Protein AF-A0A5K1BPR5-F1 (afdb_monomer_lite)

Structure (mmCIF, N/CA/C/O backbone):
data_AF-A0A5K1BPR5-F1
#
_entry.id   AF-A0A5K1BPR5-F1
#
loop_
_atom_site.group_PDB
_atom_site.id
_atom_site.type_symbol
_atom_site.label_atom_id
_atom_site.label_alt_id
_atom_site.label_comp_id
_atom_site.label_asym_id
_atom_site.label_entity_id
_atom_site.label_seq_id
_atom_site.pdbx_PDB_ins_code
_atom_site.Cartn_x
_atom_site.Cartn_y
_atom_site.Cartn_z
_atom_site.occupancy
_atom_site.B_iso_or_equiv
_atom_site.auth_seq_id
_atom_site.auth_comp_id
_atom_site.auth_asym_id
_atom_site.auth_atom_id
_atom_site.pdbx_PDB_model_num
ATOM 1 N N . ARG A 1 1 ? 19.339 -0.378 -11.430 1.00 56.94 1 ARG A N 1
ATOM 2 C CA . ARG A 1 1 ? 19.613 -1.750 -10.911 1.00 56.94 1 ARG A CA 1
ATOM 3 C C . ARG A 1 1 ? 19.494 -1.825 -9.390 1.00 56.94 1 ARG A C 1
ATOM 5 O O . ARG A 1 1 ? 18.795 -2.711 -8.929 1.00 56.94 1 ARG A O 1
ATOM 12 N N . MET A 1 2 ? 20.103 -0.904 -8.632 1.00 74.44 2 MET A N 1
ATOM 13 C CA . MET A 1 2 ? 19.994 -0.883 -7.163 1.00 74.44 2 MET A CA 1
ATOM 14 C C . MET A 1 2 ? 18.546 -0.706 -6.666 1.00 74.44 2 MET A C 1
ATOM 16 O O . MET A 1 2 ? 18.112 -1.452 -5.797 1.00 74.44 2 MET A O 1
ATOM 20 N N . GLU A 1 3 ? 17.778 0.206 -7.273 1.00 81.31 3 GLU A N 1
ATOM 21 C CA . GLU A 1 3 ? 16.365 0.444 -6.925 1.00 81.31 3 GLU A CA 1
ATOM 22 C C . GLU A 1 3 ? 15.496 -0.806 -7.126 1.00 81.31 3 GLU A C 1
ATOM 24 O O . GLU A 1 3 ? 14.784 -1.215 -6.221 1.00 81.31 3 GLU A O 1
ATOM 29 N N . GLY A 1 4 ? 15.616 -1.478 -8.275 1.00 83.81 4 GLY A N 1
ATOM 30 C CA . GLY A 1 4 ? 14.838 -2.689 -8.556 1.00 83.81 4 GLY A CA 1
ATOM 31 C C . GLY A 1 4 ? 15.106 -3.837 -7.575 1.00 83.81 4 GLY A C 1
ATOM 32 O O . GLY A 1 4 ? 14.176 -4.533 -7.186 1.00 83.81 4 GLY A O 1
ATOM 33 N N . GLY A 1 5 ? 16.358 -4.007 -7.132 1.00 86.44 5 GLY A N 1
ATOM 34 C CA . GLY A 1 5 ? 16.700 -4.995 -6.103 1.00 86.44 5 GLY A CA 1
ATOM 35 C C . GLY A 1 5 ? 16.053 -4.683 -4.753 1.00 86.44 5 GLY A C 1
ATOM 36 O O . GLY A 1 5 ? 15.445 -5.566 -4.155 1.00 86.44 5 GLY A O 1
ATOM 37 N N . ARG A 1 6 ? 16.113 -3.418 -4.317 1.00 84.69 6 ARG A N 1
ATOM 38 C CA . ARG A 1 6 ? 15.463 -2.961 -3.075 1.00 84.69 6 ARG A CA 1
ATOM 39 C C . ARG A 1 6 ? 13.945 -3.105 -3.135 1.00 84.69 6 ARG A C 1
ATOM 41 O O . ARG A 1 6 ? 13.340 -3.549 -2.168 1.00 84.69 6 ARG A O 1
ATOM 48 N N . PHE A 1 7 ? 13.340 -2.771 -4.274 1.00 87.56 7 PHE A N 1
ATOM 49 C CA . PHE A 1 7 ? 11.901 -2.916 -4.481 1.00 87.56 7 PHE A CA 1
ATOM 50 C C . PHE A 1 7 ? 11.471 -4.381 -4.393 1.00 87.56 7 PHE A C 1
ATOM 52 O O . PHE A 1 7 ? 10.529 -4.706 -3.678 1.00 87.56 7 PHE A O 1
ATOM 59 N N . GLN A 1 8 ? 12.196 -5.282 -5.062 1.00 88.25 8 GLN A N 1
ATOM 60 C CA . GLN A 1 8 ? 11.910 -6.711 -4.976 1.00 88.25 8 GLN A CA 1
ATOM 61 C C . GLN A 1 8 ? 12.064 -7.232 -3.544 1.00 88.25 8 GLN A C 1
ATOM 63 O O . GLN A 1 8 ? 11.205 -7.976 -3.081 1.00 88.25 8 GLN A O 1
ATOM 68 N N . GLU A 1 9 ? 13.131 -6.851 -2.839 1.00 84.88 9 GLU A N 1
ATOM 69 C CA . GLU A 1 9 ? 13.334 -7.244 -1.441 1.00 84.88 9 GLU A CA 1
ATOM 70 C C . GLU A 1 9 ? 12.164 -6.789 -0.559 1.00 84.88 9 GLU A C 1
ATOM 72 O O . GLU A 1 9 ? 11.618 -7.593 0.191 1.00 84.88 9 GLU A O 1
ATOM 77 N N . MET A 1 10 ? 11.733 -5.535 -0.706 1.00 84.56 10 MET A N 1
ATOM 78 C CA . MET A 1 10 ? 10.582 -4.965 -0.005 1.00 84.56 10 MET A CA 1
ATOM 79 C C . MET A 1 10 ? 9.293 -5.748 -0.275 1.00 84.56 10 MET A C 1
ATOM 81 O O . MET A 1 10 ? 8.611 -6.150 0.666 1.00 84.56 10 MET A O 1
ATOM 85 N N . CYS A 1 11 ? 8.966 -6.012 -1.544 1.00 83.50 11 CYS A N 1
ATOM 86 C CA . CYS A 1 11 ? 7.779 -6.788 -1.907 1.00 83.50 11 CYS A CA 1
ATOM 87 C C . CYS A 1 11 ? 7.838 -8.216 -1.356 1.00 83.50 11 CYS A C 1
ATOM 89 O O . CYS A 1 11 ? 6.857 -8.706 -0.801 1.00 83.50 11 CYS A O 1
ATOM 91 N N . LEU A 1 12 ? 8.986 -8.886 -1.476 1.00 84.44 12 LEU A N 1
ATOM 92 C CA . LEU A 1 12 ? 9.148 -10.246 -0.971 1.00 84.44 12 LEU A CA 1
ATOM 93 C C . LEU A 1 12 ? 9.055 -10.295 0.554 1.00 84.44 12 LEU A C 1
ATOM 95 O O . LEU A 1 12 ? 8.401 -11.194 1.069 1.00 84.44 12 LEU A O 1
ATOM 99 N N . LYS A 1 13 ? 9.620 -9.320 1.272 1.00 78.94 13 LYS A N 1
ATOM 100 C CA . LYS A 1 13 ? 9.447 -9.186 2.725 1.00 78.94 13 LYS A CA 1
ATOM 101 C C . LYS A 1 13 ? 7.980 -9.018 3.100 1.00 78.94 13 LYS A C 1
ATOM 103 O O . LYS A 1 13 ? 7.471 -9.805 3.888 1.00 78.94 13 LYS A O 1
ATOM 108 N N . LEU A 1 14 ? 7.270 -8.090 2.451 1.00 76.75 14 LEU A N 1
ATOM 109 C CA . LEU A 1 14 ? 5.831 -7.889 2.657 1.00 76.75 14 LEU A CA 1
ATOM 110 C C . LEU A 1 14 ? 5.016 -9.179 2.464 1.00 76.75 14 LEU A C 1
ATOM 112 O O . LEU A 1 14 ? 4.080 -9.454 3.216 1.00 76.75 14 LEU A O 1
ATOM 116 N N . MET A 1 15 ? 5.355 -9.970 1.443 1.00 76.94 15 MET A N 1
ATOM 117 C CA . MET A 1 15 ? 4.621 -11.190 1.106 1.00 76.94 15 MET A CA 1
ATOM 118 C C . MET A 1 15 ? 4.987 -12.383 2.001 1.00 76.94 15 MET A C 1
ATOM 120 O O . MET A 1 15 ? 4.087 -13.138 2.388 1.00 76.94 15 MET A O 1
ATOM 124 N N . LEU A 1 16 ? 6.279 -12.561 2.304 1.00 77.25 16 LEU A N 1
ATOM 125 C CA . LEU A 1 16 ? 6.850 -13.768 2.913 1.00 77.25 16 LEU A CA 1
ATOM 126 C C . LEU A 1 16 ? 7.122 -13.633 4.415 1.00 77.25 16 LEU A C 1
ATOM 128 O O . LEU A 1 16 ? 6.862 -14.586 5.145 1.00 77.25 16 LEU A O 1
ATOM 132 N N . ASP A 1 17 ? 7.611 -12.482 4.883 1.00 68.75 17 ASP A N 1
ATOM 133 C CA . ASP A 1 17 ? 7.966 -12.254 6.288 1.00 68.75 17 ASP A CA 1
ATOM 134 C C . ASP A 1 17 ? 7.171 -11.088 6.884 1.00 68.75 17 ASP A C 1
ATOM 136 O O . ASP A 1 17 ? 7.618 -9.951 7.029 1.00 68.75 17 ASP A O 1
ATOM 140 N N . ARG A 1 18 ? 5.931 -11.408 7.251 1.00 66.88 18 ARG A N 1
ATOM 141 C CA . ARG A 1 18 ? 4.969 -10.451 7.813 1.00 66.88 18 ARG A CA 1
ATOM 142 C C . ARG A 1 18 ? 5.271 -10.080 9.264 1.00 66.88 18 ARG A C 1
ATOM 144 O O . ARG A 1 18 ? 4.548 -9.265 9.835 1.00 66.88 18 ARG A O 1
ATOM 151 N N . SER A 1 19 ? 6.273 -10.711 9.881 1.00 65.31 19 SER A N 1
ATOM 152 C CA . SER A 1 19 ? 6.626 -10.455 11.275 1.00 65.31 19 SER A CA 1
ATOM 153 C C . SER A 1 19 ? 7.297 -9.090 11.447 1.00 65.31 19 SER A C 1
ATOM 155 O O . SER A 1 19 ? 6.967 -8.386 12.399 1.00 65.31 19 SER A O 1
ATOM 157 N N . GLU A 1 20 ? 8.112 -8.663 10.474 1.00 60.88 20 GLU A N 1
ATOM 158 C CA . GLU A 1 20 ? 8.786 -7.353 10.465 1.00 60.88 20 GLU A CA 1
ATOM 159 C C . GLU A 1 20 ? 7.808 -6.176 10.272 1.00 60.88 20 GLU A C 1
ATOM 161 O O . GLU A 1 20 ? 8.076 -5.071 10.725 1.00 60.88 20 GLU A O 1
ATOM 166 N N . LEU A 1 21 ? 6.629 -6.402 9.676 1.00 60.25 21 LEU A N 1
ATOM 167 C CA . LEU A 1 21 ? 5.595 -5.364 9.492 1.00 60.25 21 LEU A CA 1
ATOM 168 C C . LEU A 1 21 ? 4.858 -4.982 10.780 1.00 60.25 21 LEU A C 1
ATOM 170 O O . LEU A 1 21 ? 4.017 -4.082 10.769 1.00 60.25 21 LEU A O 1
ATOM 174 N N . ARG A 1 22 ? 5.103 -5.703 11.880 1.00 58.06 22 ARG A N 1
ATOM 175 C CA . ARG A 1 22 ? 4.605 -5.299 13.200 1.00 58.06 22 ARG A CA 1
ATOM 176 C C . ARG A 1 22 ? 5.316 -4.052 13.709 1.00 58.06 22 ARG A C 1
ATOM 178 O O . ARG A 1 22 ? 4.711 -3.297 14.466 1.00 58.06 22 ARG A O 1
ATOM 185 N N . ASP A 1 23 ? 6.548 -3.831 13.267 1.00 58.44 23 ASP A N 1
ATOM 186 C CA . ASP A 1 23 ? 7.274 -2.606 13.542 1.00 58.44 23 ASP A CA 1
ATOM 187 C C . ASP A 1 23 ? 6.899 -1.540 12.504 1.00 58.44 23 ASP A C 1
ATOM 189 O O . ASP A 1 23 ? 6.719 -1.817 11.320 1.00 58.44 23 ASP A O 1
ATOM 193 N N . ASN A 1 24 ? 6.796 -0.279 12.937 1.00 57.84 24 ASN A N 1
ATOM 194 C CA . ASN A 1 24 ? 6.464 0.867 12.069 1.00 57.84 24 ASN A CA 1
ATOM 195 C C . ASN A 1 24 ? 7.529 1.163 10.987 1.00 57.84 24 ASN A C 1
ATOM 197 O O . ASN A 1 24 ? 7.440 2.181 10.296 1.00 57.84 24 ASN A O 1
ATOM 201 N N . TYR A 1 25 ? 8.565 0.330 10.898 1.00 56.22 25 TYR A N 1
ATOM 202 C CA . TYR A 1 25 ? 9.725 0.483 10.040 1.00 56.22 25 TYR A CA 1
ATOM 203 C C . TYR A 1 25 ? 10.276 -0.896 9.665 1.00 56.22 25 TYR A C 1
ATOM 205 O O . TYR A 1 25 ? 10.569 -1.701 10.546 1.00 56.22 25 TYR A O 1
ATOM 213 N N . VAL A 1 26 ? 10.476 -1.134 8.367 1.00 59.00 26 VAL A N 1
ATOM 214 C CA . VAL A 1 26 ? 11.093 -2.364 7.847 1.00 59.00 26 VAL A CA 1
ATOM 215 C C . VAL A 1 26 ? 12.421 -2.017 7.188 1.00 59.00 26 VAL A C 1
ATOM 217 O O . VAL A 1 26 ? 12.465 -1.304 6.185 1.00 59.00 26 VAL A O 1
ATOM 220 N N . GLN A 1 27 ? 13.521 -2.537 7.731 1.00 61.69 27 GLN A N 1
ATOM 221 C CA . GLN A 1 27 ? 14.848 -2.280 7.180 1.00 61.69 27 GLN A 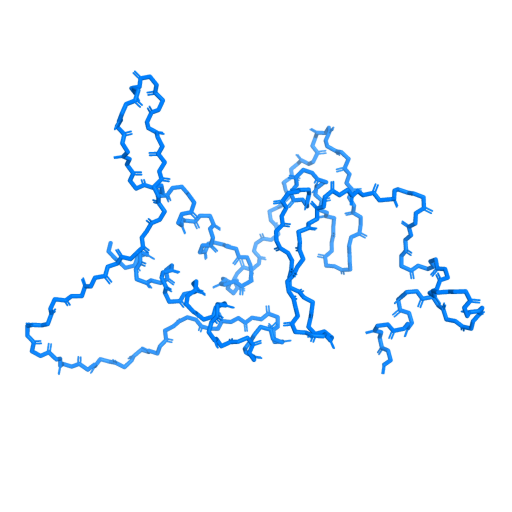CA 1
ATOM 222 C C . GLN A 1 27 ? 15.079 -3.108 5.907 1.00 61.69 27 GLN A C 1
ATOM 224 O O . GLN A 1 27 ? 14.936 -4.331 5.912 1.00 61.69 27 GLN A O 1
ATOM 229 N N . LEU A 1 28 ? 15.485 -2.460 4.813 1.00 61.97 28 LEU A N 1
ATOM 230 C CA . LEU A 1 28 ? 15.870 -3.126 3.563 1.00 61.97 28 LEU A CA 1
ATOM 231 C C . LEU A 1 28 ? 17.402 -3.230 3.462 1.00 61.97 28 LEU A C 1
ATOM 233 O O . LEU A 1 28 ? 18.103 -2.223 3.568 1.00 61.97 28 LEU A O 1
ATOM 237 N N . GLY A 1 29 ? 17.907 -4.444 3.225 1.00 58.91 29 GLY A N 1
ATOM 238 C CA . GLY A 1 29 ? 19.321 -4.771 3.037 1.00 58.91 29 GLY A CA 1
ATOM 239 C C . GLY A 1 29 ? 20.137 -4.991 4.320 1.00 58.91 29 GLY A C 1
ATOM 240 O O . GLY A 1 29 ? 20.086 -4.205 5.263 1.00 58.91 29 GLY A O 1
ATOM 241 N N . LYS A 1 30 ? 20.987 -6.031 4.318 1.00 54.84 30 LYS A N 1
ATOM 242 C CA . LYS A 1 30 ? 22.226 -6.057 5.115 1.00 54.84 30 LYS A CA 1
ATOM 243 C C . LYS A 1 30 ? 23.391 -5.656 4.221 1.00 54.84 30 LYS A C 1
ATOM 245 O O . LYS A 1 30 ? 23.505 -6.127 3.092 1.00 54.84 30 LYS A O 1
ATOM 250 N N . HIS A 1 31 ? 24.261 -4.800 4.744 1.00 48.28 31 HIS A N 1
ATOM 251 C CA . HIS A 1 31 ? 25.429 -4.258 4.052 1.00 48.28 31 HIS A CA 1
ATOM 252 C C . HIS A 1 31 ? 26.596 -5.262 3.973 1.00 48.28 31 HIS A C 1
ATOM 254 O O . HIS A 1 31 ? 27.751 -4.854 3.983 1.00 48.28 31 HIS A O 1
ATOM 260 N N . ASP A 1 32 ? 26.324 -6.565 3.892 1.00 47.84 32 ASP A N 1
ATOM 261 C CA . ASP A 1 32 ? 27.384 -7.569 3.874 1.00 47.84 32 ASP A CA 1
ATOM 262 C C . ASP A 1 32 ? 27.755 -7.917 2.434 1.00 47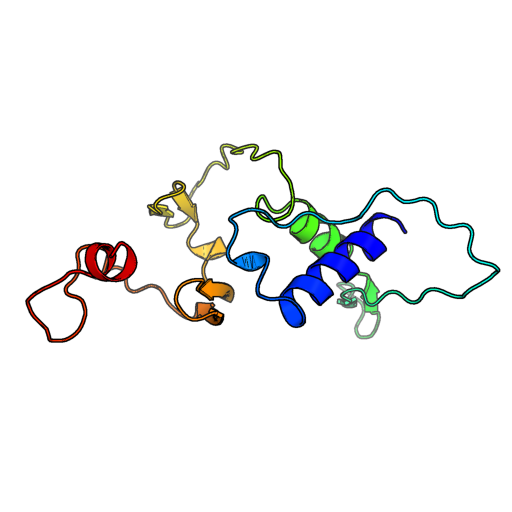.84 32 ASP A C 1
ATOM 264 O O . ASP A 1 32 ? 27.055 -8.613 1.696 1.00 47.84 32 ASP A O 1
ATOM 268 N N . SER A 1 33 ? 28.906 -7.379 2.040 1.00 54.81 33 SER A N 1
ATOM 269 C CA . SER A 1 33 ? 29.642 -7.694 0.827 1.00 54.81 33 SER A CA 1
ATOM 270 C C . SER A 1 33 ? 30.031 -9.174 0.803 1.00 54.81 33 SER A C 1
ATOM 272 O O . SER A 1 33 ? 31.107 -9.544 1.269 1.00 54.81 33 SER A O 1
ATOM 274 N N . CYS A 1 34 ? 29.188 -10.032 0.238 1.00 46.56 34 CYS A N 1
ATOM 275 C CA . CYS A 1 34 ? 29.591 -11.393 -0.102 1.00 46.56 34 CYS A CA 1
ATOM 276 C C . CYS A 1 34 ? 29.940 -11.476 -1.588 1.00 46.56 34 CYS A C 1
ATOM 278 O O . CYS A 1 34 ? 29.082 -11.405 -2.466 1.00 46.56 34 CYS A O 1
ATOM 280 N N . GLN A 1 35 ? 31.241 -11.617 -1.847 1.00 53.16 35 GLN A N 1
ATOM 281 C CA . GLN A 1 35 ? 31.794 -12.058 -3.121 1.00 53.16 35 GLN A CA 1
ATOM 282 C C . GLN A 1 35 ? 31.161 -13.403 -3.494 1.00 53.16 35 GLN A C 1
ATOM 284 O O . GLN A 1 35 ? 31.499 -14.432 -2.915 1.00 53.16 35 GLN A O 1
ATOM 289 N N . LEU A 1 36 ? 30.248 -13.404 -4.462 1.00 50.44 36 LEU A N 1
ATOM 290 C CA . LEU A 1 36 ? 29.748 -14.626 -5.081 1.00 50.44 36 LEU A CA 1
ATOM 291 C C . LEU A 1 36 ? 29.964 -14.545 -6.593 1.00 50.44 36 LEU A C 1
ATOM 293 O O . LEU A 1 36 ? 29.567 -13.587 -7.257 1.00 50.44 36 LEU A O 1
ATOM 297 N N . SER A 1 37 ? 30.651 -15.572 -7.091 1.00 57.00 37 SER A N 1
ATOM 298 C CA . SER A 1 37 ? 30.901 -15.929 -8.489 1.00 57.00 37 SER A CA 1
ATOM 299 C C . SER A 1 37 ? 29.693 -15.705 -9.402 1.00 57.00 37 SER A C 1
ATOM 301 O O . SER A 1 37 ? 28.562 -15.855 -8.947 1.00 57.00 37 SER A O 1
ATOM 303 N N . SER A 1 38 ? 29.957 -15.403 -10.682 1.00 58.09 38 SER A N 1
ATOM 304 C CA . SER A 1 38 ? 29.035 -15.040 -11.781 1.00 58.09 38 SER A CA 1
ATOM 305 C C . SER A 1 38 ? 27.643 -15.698 -11.759 1.00 58.09 38 SER A C 1
ATOM 307 O O . SER A 1 38 ? 27.327 -16.560 -12.577 1.00 58.09 38 SER A O 1
ATOM 309 N N . SER A 1 39 ? 26.793 -15.264 -10.837 1.00 60.28 39 SER A N 1
ATOM 310 C CA . SER A 1 39 ? 25.419 -15.731 -10.699 1.00 60.28 39 SER A CA 1
ATOM 311 C C . SER A 1 39 ? 24.511 -14.714 -11.375 1.00 60.28 39 SER A C 1
ATOM 313 O O . SER A 1 39 ? 24.639 -13.508 -11.157 1.00 60.28 39 SER A O 1
ATOM 315 N N . THR A 1 40 ? 23.617 -15.183 -12.241 1.00 68.94 40 THR A N 1
ATOM 316 C CA . THR A 1 40 ? 22.582 -14.333 -12.829 1.00 68.94 40 THR A CA 1
ATOM 317 C C . THR A 1 40 ? 21.519 -14.064 -11.772 1.00 68.94 40 THR A C 1
ATOM 319 O O . THR A 1 40 ? 20.905 -14.993 -11.257 1.00 68.94 40 THR A O 1
ATOM 322 N N . TYR A 1 41 ? 21.292 -12.790 -11.466 1.00 72.56 41 TYR A N 1
ATOM 323 C CA . TYR A 1 41 ? 20.237 -12.357 -10.556 1.00 72.56 41 TYR A CA 1
ATOM 324 C C . TYR A 1 41 ? 19.047 -11.837 -11.364 1.00 72.56 41 TYR A C 1
ATOM 326 O O . TYR A 1 41 ? 19.209 -10.952 -12.208 1.00 72.56 41 TYR A O 1
ATOM 334 N N . TYR A 1 42 ? 17.861 -12.384 -11.098 1.00 83.06 42 TYR A N 1
ATOM 335 C CA . TYR A 1 42 ? 16.608 -11.961 -11.720 1.00 83.06 42 TYR A CA 1
ATOM 336 C C . TYR A 1 42 ? 15.888 -10.923 -10.855 1.00 83.06 42 TYR A C 1
ATOM 338 O O . TYR A 1 42 ? 15.964 -10.961 -9.625 1.00 83.06 42 TYR A O 1
ATOM 346 N N . LEU A 1 43 ? 15.191 -9.999 -11.518 1.00 88.25 43 LEU A N 1
ATOM 347 C CA . LEU A 1 43 ? 14.362 -8.977 -10.886 1.00 88.25 43 LEU A CA 1
ATOM 348 C C . LEU A 1 43 ? 12.926 -9.085 -11.405 1.00 88.25 43 LEU A C 1
ATOM 350 O O . LEU A 1 43 ? 12.704 -9.078 -12.614 1.00 88.25 43 LEU A O 1
ATOM 354 N N . MET A 1 44 ? 11.971 -9.136 -10.485 1.00 89.81 44 MET A N 1
ATOM 355 C CA . MET A 1 44 ? 10.544 -8.968 -10.719 1.00 89.81 44 MET A CA 1
ATOM 356 C C . MET A 1 44 ? 10.207 -7.497 -10.503 1.00 89.81 44 MET A C 1
ATOM 358 O O . MET A 1 44 ? 10.377 -6.970 -9.404 1.00 89.81 44 MET A O 1
ATOM 362 N N . LEU A 1 45 ? 9.774 -6.822 -11.565 1.00 92.06 45 LEU A N 1
ATOM 363 C CA . LEU A 1 45 ? 9.468 -5.394 -11.552 1.00 92.06 45 LEU A CA 1
ATOM 364 C C . LEU A 1 45 ? 8.072 -5.158 -12.134 1.00 92.06 45 LEU A C 1
ATOM 366 O O . LEU A 1 45 ? 7.677 -5.886 -13.050 1.00 92.06 45 LEU A O 1
ATOM 370 N N . PRO A 1 46 ? 7.336 -4.152 -11.634 1.00 92.12 46 PRO A N 1
ATOM 371 C CA . PRO A 1 46 ? 6.029 -3.814 -12.168 1.00 92.12 46 PRO A CA 1
ATOM 372 C C . PRO A 1 46 ? 6.172 -3.322 -13.607 1.00 92.12 46 PRO A C 1
ATOM 374 O O . PRO A 1 46 ? 7.130 -2.621 -13.950 1.00 92.12 46 PRO A O 1
ATOM 377 N N . LEU A 1 47 ? 5.207 -3.688 -14.442 1.00 93.12 47 LEU A N 1
ATOM 378 C CA . LEU A 1 47 ? 5.096 -3.209 -15.811 1.00 93.12 47 LEU A CA 1
ATOM 379 C C . LEU A 1 47 ? 3.882 -2.292 -15.921 1.00 93.12 47 LEU A C 1
ATOM 381 O O . LEU A 1 47 ? 2.867 -2.524 -15.270 1.00 93.12 47 LEU A O 1
ATOM 385 N N . LYS A 1 48 ? 3.983 -1.289 -16.786 1.00 92.25 48 LYS A N 1
ATOM 386 C CA . LYS A 1 48 ? 2.854 -0.476 -17.228 1.00 92.25 48 LYS A CA 1
ATOM 387 C C . LYS A 1 48 ? 2.786 -0.441 -18.742 1.00 92.25 48 LYS A C 1
ATOM 389 O O . LYS A 1 48 ? 3.809 -0.571 -19.423 1.00 92.25 48 LYS A O 1
ATOM 394 N N . GLN A 1 49 ? 1.583 -0.233 -19.249 1.00 90.44 49 GLN A N 1
ATOM 395 C CA . GLN A 1 49 ? 1.372 0.065 -20.655 1.00 90.44 49 GLN A CA 1
ATOM 396 C C . GLN A 1 49 ? 1.902 1.469 -20.954 1.00 90.44 49 GLN A C 1
ATOM 398 O O . GLN A 1 49 ? 1.773 2.388 -20.142 1.00 90.44 49 GLN A O 1
ATOM 403 N N . VAL A 1 50 ? 2.565 1.619 -22.095 1.00 85.56 50 VAL A N 1
ATOM 404 C CA . VAL A 1 50 ? 2.964 2.928 -22.604 1.00 85.56 50 VAL A CA 1
ATOM 405 C C . VAL A 1 50 ? 1.736 3.556 -23.257 1.00 85.56 50 VAL A C 1
ATOM 407 O O . VAL A 1 50 ? 1.193 2.981 -24.200 1.00 85.56 50 VAL A O 1
ATOM 410 N N . GLU A 1 51 ? 1.319 4.718 -22.747 1.00 79.12 51 GLU A N 1
ATOM 411 C CA . GLU A 1 51 ? 0.253 5.532 -23.344 1.00 79.12 51 GLU A CA 1
ATOM 412 C C . GLU A 1 51 ? 0.510 5.708 -24.852 1.00 79.12 51 GLU A C 1
ATOM 414 O O . GLU A 1 51 ? 1.656 5.853 -25.283 1.00 79.12 51 GLU A O 1
ATOM 419 N N . ASP A 1 52 ? -0.551 5.622 -25.654 1.00 74.00 52 ASP A N 1
ATOM 420 C CA . ASP A 1 52 ? -0.534 5.708 -27.124 1.00 74.00 52 ASP A CA 1
ATOM 421 C C . ASP A 1 52 ? 0.092 4.524 -27.891 1.00 74.00 52 ASP A C 1
ATOM 423 O O . ASP A 1 52 ? 0.267 4.595 -29.111 1.00 74.00 52 ASP A O 1
ATOM 427 N N . THR A 1 53 ? 0.385 3.396 -27.232 1.00 71.31 53 THR A N 1
ATOM 428 C CA . THR A 1 53 ? 0.750 2.144 -27.923 1.00 71.31 53 THR A CA 1
ATOM 429 C C . THR A 1 53 ? 0.016 0.941 -27.342 1.00 71.31 53 THR A C 1
ATOM 431 O O . THR A 1 53 ? 0.194 0.617 -26.171 1.00 71.31 53 THR A O 1
ATOM 434 N N . ASP A 1 54 ? -0.765 0.249 -28.176 1.00 69.88 54 ASP A N 1
ATOM 435 C CA . ASP A 1 54 ? -1.716 -0.776 -27.715 1.00 69.88 54 ASP A CA 1
ATOM 436 C C . ASP A 1 54 ? -1.028 -1.985 -27.043 1.00 69.88 54 ASP A C 1
ATOM 438 O O . ASP A 1 54 ? -1.556 -2.546 -26.093 1.00 69.88 54 ASP A O 1
ATOM 442 N N . ASP A 1 55 ? 0.222 -2.307 -27.401 1.00 78.88 55 ASP A N 1
ATOM 443 C CA . ASP A 1 55 ? 0.879 -3.544 -26.930 1.00 78.88 55 ASP A CA 1
ATOM 444 C C . ASP A 1 55 ? 2.228 -3.350 -26.222 1.00 78.88 55 ASP A C 1
ATOM 446 O O . ASP A 1 55 ? 2.916 -4.320 -25.882 1.00 78.88 55 ASP A O 1
ATOM 450 N N . ARG A 1 56 ? 2.676 -2.107 -26.007 1.00 87.06 56 ARG A N 1
ATOM 451 C CA . ARG A 1 56 ? 4.034 -1.877 -25.494 1.00 87.06 56 ARG A CA 1
ATOM 452 C C . ARG A 1 56 ? 4.049 -1.760 -23.974 1.00 87.06 56 ARG A C 1
ATOM 454 O O . ARG A 1 56 ? 3.658 -0.744 -23.407 1.00 87.06 56 ARG A O 1
ATOM 461 N N . LEU A 1 57 ? 4.578 -2.791 -23.318 1.00 91.25 57 LEU A N 1
ATOM 462 C CA . LEU A 1 57 ? 4.846 -2.790 -21.882 1.00 91.25 57 LEU A CA 1
ATOM 463 C C . LEU A 1 57 ? 6.248 -2.250 -21.590 1.00 91.25 57 LEU A C 1
ATOM 465 O O . LEU A 1 57 ? 7.232 -2.630 -22.227 1.00 91.25 57 LEU A O 1
ATOM 469 N N . THR A 1 58 ? 6.350 -1.387 -20.587 1.00 93.25 58 THR A N 1
ATOM 470 C CA . THR A 1 58 ? 7.621 -0.918 -20.030 1.00 93.25 58 THR A CA 1
ATOM 471 C C . THR A 1 58 ? 7.635 -1.130 -18.527 1.00 93.25 58 THR A C 1
ATOM 473 O O . THR A 1 58 ? 6.586 -1.179 -17.892 1.00 93.25 58 THR A O 1
ATOM 476 N N . VAL A 1 59 ? 8.824 -1.204 -17.932 1.00 93.00 59 VAL A N 1
ATOM 477 C CA . VAL A 1 59 ? 8.949 -1.187 -16.473 1.00 93.00 59 VAL A CA 1
ATOM 478 C C . VAL A 1 59 ? 8.385 0.122 -15.927 1.00 93.00 59 VAL A C 1
ATOM 480 O O . VAL A 1 59 ? 8.754 1.211 -16.385 1.00 93.00 59 VAL A O 1
ATOM 483 N N . ASP A 1 60 ? 7.512 0.013 -14.930 1.00 93.00 60 ASP A N 1
ATOM 484 C CA . ASP A 1 60 ? 6.956 1.161 -14.234 1.00 93.00 60 ASP A CA 1
ATOM 485 C C . ASP A 1 60 ? 7.899 1.659 -13.138 1.00 93.00 60 ASP A C 1
ATOM 487 O O . ASP A 1 60 ? 7.720 1.445 -11.938 1.00 93.00 60 ASP A O 1
ATOM 491 N N . TRP A 1 61 ? 8.931 2.375 -13.574 1.00 91.44 61 TRP A N 1
ATOM 492 C CA . TRP A 1 61 ? 9.884 3.004 -12.665 1.00 91.44 61 TRP A CA 1
ATOM 493 C C . TRP A 1 61 ? 9.252 4.066 -11.754 1.00 91.44 61 TRP A C 1
ATOM 495 O O . TRP A 1 61 ? 9.858 4.416 -10.744 1.00 91.44 61 TRP A O 1
ATOM 505 N N . GLY A 1 62 ? 8.068 4.588 -12.102 1.00 89.44 62 GLY A N 1
ATOM 506 C CA . GLY A 1 62 ? 7.315 5.506 -11.247 1.00 89.44 62 GLY A CA 1
ATOM 507 C C . GLY A 1 62 ? 6.861 4.796 -9.977 1.00 89.44 62 GLY A C 1
ATOM 508 O O . GLY A 1 62 ? 7.264 5.186 -8.885 1.00 89.44 62 GLY A O 1
ATOM 509 N N . THR A 1 63 ? 6.140 3.685 -10.137 1.00 88.94 63 THR A N 1
ATOM 510 C CA . THR A 1 63 ? 5.713 2.830 -9.020 1.00 88.94 63 THR A CA 1
ATOM 511 C C . THR A 1 63 ? 6.896 2.342 -8.184 1.00 88.94 63 THR A C 1
ATOM 513 O O . THR A 1 63 ? 6.869 2.457 -6.961 1.00 88.94 63 THR A O 1
ATOM 516 N N . VAL A 1 64 ? 7.981 1.882 -8.823 1.00 89.12 64 VAL A N 1
ATOM 517 C CA . VAL A 1 64 ? 9.190 1.430 -8.105 1.00 89.12 64 VAL A CA 1
ATOM 518 C C . VAL A 1 64 ? 9.738 2.514 -7.173 1.00 89.12 64 VAL A C 1
ATOM 520 O O . VAL A 1 64 ? 10.024 2.231 -6.010 1.00 89.12 64 VAL A O 1
ATOM 523 N N . ARG A 1 65 ? 9.883 3.752 -7.662 1.00 87.94 65 ARG A N 1
ATOM 524 C CA . ARG A 1 65 ? 10.406 4.859 -6.849 1.00 87.94 65 ARG A CA 1
ATOM 525 C C . ARG A 1 65 ? 9.430 5.278 -5.758 1.00 87.94 65 ARG A C 1
ATOM 527 O O . ARG A 1 65 ? 9.865 5.426 -4.622 1.00 87.94 65 ARG A O 1
ATOM 534 N N . ASN A 1 66 ? 8.143 5.394 -6.082 1.00 83.12 66 ASN A N 1
ATOM 535 C CA . ASN A 1 66 ? 7.112 5.808 -5.130 1.00 83.12 66 ASN A CA 1
ATOM 536 C C . ASN A 1 66 ? 7.020 4.845 -3.936 1.00 83.12 66 ASN A C 1
ATOM 538 O O . ASN A 1 66 ? 6.965 5.288 -2.789 1.00 83.12 66 ASN A O 1
ATOM 542 N N . CYS A 1 67 ? 7.071 3.530 -4.179 1.00 83.06 67 CYS A N 1
ATOM 543 C CA . CYS A 1 67 ? 7.053 2.552 -3.092 1.00 83.06 67 CYS A CA 1
ATOM 544 C C . CYS A 1 67 ? 8.307 2.640 -2.212 1.00 83.06 67 CYS A C 1
ATOM 546 O O . CYS A 1 67 ? 8.196 2.602 -0.991 1.00 83.06 67 CYS A O 1
ATOM 548 N N . LEU A 1 68 ? 9.493 2.801 -2.810 1.00 83.38 68 LEU A N 1
ATOM 549 C CA . LEU A 1 68 ? 10.748 2.916 -2.059 1.00 83.38 68 LEU A C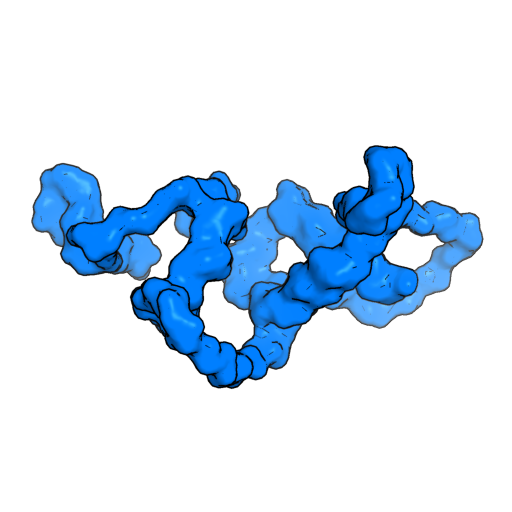A 1
ATOM 550 C C . LEU A 1 68 ? 10.879 4.232 -1.285 1.00 83.38 68 LEU A C 1
ATOM 552 O O . LEU A 1 68 ? 11.583 4.271 -0.280 1.00 83.38 68 LEU A O 1
ATOM 556 N N . SER A 1 69 ? 10.220 5.302 -1.736 1.00 78.44 69 SER A N 1
ATOM 557 C CA . SER A 1 69 ? 10.157 6.572 -1.009 1.00 78.44 69 SER A CA 1
ATOM 558 C C . SER A 1 69 ? 9.108 6.588 0.100 1.00 78.44 69 SER A C 1
ATOM 560 O O . SER A 1 69 ? 9.077 7.549 0.864 1.00 78.44 69 SER A O 1
ATOM 562 N N . SER A 1 70 ? 8.247 5.566 0.191 1.00 74.31 70 SER A N 1
ATOM 563 C CA . SER A 1 70 ? 7.215 5.507 1.224 1.00 74.31 70 SER A CA 1
ATOM 564 C C . SER A 1 70 ? 7.850 5.571 2.618 1.00 74.31 70 SER A C 1
ATOM 566 O O . SER A 1 70 ? 8.818 4.849 2.876 1.00 74.31 70 SER A O 1
ATOM 568 N N . PRO A 1 71 ? 7.296 6.366 3.550 1.00 67.62 71 PRO A N 1
ATOM 569 C CA . PRO A 1 71 ? 7.813 6.471 4.913 1.00 67.62 71 PRO A CA 1
ATOM 570 C C . PRO A 1 71 ? 7.780 5.151 5.704 1.00 67.62 71 PRO A C 1
ATOM 572 O O . PRO A 1 71 ? 8.399 5.059 6.760 1.00 67.62 71 PRO A O 1
ATOM 575 N N . THR A 1 72 ? 7.086 4.119 5.213 1.00 67.50 72 THR A N 1
ATOM 576 C CA . THR A 1 72 ? 7.169 2.750 5.754 1.00 67.50 72 THR A CA 1
ATOM 577 C C . THR A 1 72 ? 8.540 2.105 5.505 1.00 67.50 72 THR A C 1
ATOM 579 O O . THR A 1 72 ? 9.008 1.310 6.319 1.00 67.50 72 THR A O 1
ATOM 582 N N . PHE A 1 73 ? 9.191 2.454 4.390 1.00 67.81 73 PHE A N 1
ATOM 583 C CA . PHE A 1 73 ? 10.451 1.859 3.920 1.00 67.81 73 PHE A CA 1
ATOM 584 C C . PHE A 1 73 ? 11.610 2.856 3.858 1.00 67.81 73 PHE A C 1
ATOM 586 O O . PHE A 1 73 ? 12.747 2.464 3.593 1.00 67.81 73 PHE A O 1
ATOM 593 N N . ASN A 1 74 ? 11.337 4.136 4.112 1.00 62.56 74 ASN A N 1
ATOM 594 C CA . ASN A 1 74 ? 12.330 5.190 4.178 1.00 62.56 74 ASN A CA 1
ATOM 595 C C . ASN A 1 74 ? 12.262 5.903 5.535 1.00 62.56 74 ASN A C 1
ATOM 597 O O . ASN A 1 74 ? 11.202 6.335 5.981 1.00 62.56 74 ASN A O 1
ATOM 601 N N . GLN A 1 75 ? 13.413 6.011 6.196 1.00 51.06 75 GLN A N 1
ATOM 602 C CA . GLN A 1 75 ? 13.546 6.510 7.568 1.00 51.06 75 GLN A CA 1
ATOM 603 C C . GLN A 1 75 ? 13.303 8.030 7.666 1.00 51.06 75 GLN A C 1
ATOM 605 O O . GLN A 1 75 ? 12.967 8.549 8.731 1.00 51.06 75 GLN A O 1
ATOM 610 N N . GLU A 1 76 ? 13.422 8.744 6.545 1.00 49.12 76 GLU A N 1
ATOM 611 C CA . GLU A 1 76 ? 13.169 10.178 6.450 1.00 49.12 76 GLU A CA 1
ATOM 612 C C . GLU A 1 76 ? 11.690 10.441 6.155 1.00 49.12 76 GLU A C 1
ATOM 614 O O . GLU A 1 76 ? 11.268 10.591 5.007 1.00 49.12 76 GLU A O 1
ATOM 619 N N . ARG A 1 77 ? 10.882 10.525 7.219 1.00 46.91 77 ARG A N 1
ATOM 620 C CA . ARG A 1 77 ? 9.547 11.132 7.154 1.00 46.91 77 ARG A CA 1
ATOM 621 C C . ARG A 1 77 ? 9.694 12.631 6.898 1.00 46.91 77 ARG A C 1
ATOM 623 O O . ARG A 1 77 ? 9.558 13.438 7.813 1.00 46.91 77 ARG A O 1
ATOM 630 N N . ASN A 1 78 ? 9.964 13.016 5.657 1.00 42.16 78 ASN A N 1
ATOM 631 C CA . ASN A 1 78 ? 9.635 14.364 5.231 1.00 42.16 78 ASN A CA 1
ATOM 632 C C . ASN A 1 78 ? 8.112 14.417 5.144 1.00 42.16 78 ASN A C 1
ATOM 634 O O . ASN A 1 78 ? 7.520 13.924 4.187 1.00 42.16 78 ASN A O 1
ATOM 638 N N . ILE A 1 79 ? 7.490 14.961 6.192 1.00 47.16 79 ILE A N 1
ATOM 639 C CA . ILE A 1 79 ? 6.117 15.458 6.138 1.00 47.16 79 ILE A CA 1
ATOM 640 C C . ILE A 1 79 ? 6.169 16.593 5.119 1.00 47.16 79 ILE A C 1
ATOM 642 O O . ILE A 1 79 ? 6.464 17.738 5.450 1.00 47.16 79 ILE A O 1
ATOM 646 N N . LEU A 1 80 ? 6.038 16.247 3.842 1.00 44.53 80 LEU A N 1
ATOM 647 C CA . LEU A 1 80 ? 5.800 17.239 2.820 1.00 44.53 80 LEU A CA 1
ATOM 648 C C . LEU A 1 80 ? 4.422 17.802 3.146 1.00 44.53 80 LEU A C 1
ATOM 650 O O . LEU A 1 80 ? 3.450 17.049 3.189 1.00 44.53 80 LEU A O 1
ATOM 654 N N . ASP A 1 81 ? 4.363 19.109 3.402 1.00 44.19 81 ASP A N 1
ATOM 655 C CA . ASP A 1 81 ? 3.137 19.903 3.348 1.00 44.19 81 ASP A CA 1
ATOM 656 C C . ASP A 1 81 ? 2.587 19.793 1.921 1.00 44.19 81 ASP A C 1
ATOM 658 O O . ASP A 1 81 ? 2.777 20.655 1.061 1.00 44.19 81 ASP A O 1
ATOM 662 N N . GLN A 1 82 ? 1.963 18.661 1.621 1.00 50.25 82 GLN A N 1
ATOM 663 C CA . GLN A 1 82 ? 1.220 18.485 0.399 1.00 50.25 82 GLN A CA 1
ATOM 664 C C . GLN A 1 82 ? 0.001 19.376 0.577 1.00 50.25 82 GLN A C 1
ATOM 666 O O . GLN A 1 82 ? -0.825 19.137 1.454 1.00 50.25 82 GLN A O 1
ATOM 671 N N . SER A 1 83 ? -0.074 20.474 -0.178 1.00 49.22 83 SER A N 1
ATOM 672 C CA . SER A 1 83 ? -1.243 21.342 -0.114 1.00 49.22 83 SER A CA 1
ATOM 673 C C . SER A 1 83 ? -2.454 20.508 -0.532 1.00 49.22 83 SER A C 1
ATOM 675 O O . SER A 1 83 ? -2.628 20.218 -1.718 1.00 49.22 83 SER A O 1
ATOM 677 N N . LEU A 1 84 ? -3.257 20.089 0.446 1.00 55.59 84 LEU A N 1
ATOM 678 C CA . LEU A 1 84 ? -4.490 19.323 0.281 1.00 55.59 84 LEU A CA 1
ATOM 679 C C . LEU A 1 84 ? -5.571 20.250 -0.296 1.00 55.59 84 LEU A C 1
ATOM 681 O O . LEU A 1 84 ? -6.569 20.568 0.344 1.00 55.59 84 LEU A O 1
ATOM 685 N N . ASN A 1 85 ? -5.340 20.765 -1.500 1.00 51.50 85 ASN A N 1
ATOM 686 C CA . ASN A 1 85 ? -6.258 21.676 -2.162 1.00 51.50 85 ASN A CA 1
ATOM 687 C C . ASN A 1 85 ? -7.349 20.855 -2.855 1.00 51.50 85 ASN A C 1
ATOM 689 O O . ASN A 1 85 ? -7.171 20.388 -3.976 1.00 51.50 85 ASN A O 1
ATOM 693 N N . GLY A 1 86 ? -8.486 20.695 -2.173 1.00 57.88 86 GLY A N 1
ATOM 694 C CA . GLY A 1 86 ? -9.742 20.215 -2.761 1.00 57.88 86 GLY A CA 1
ATOM 695 C C . GLY A 1 86 ? -10.075 18.733 -2.561 1.00 57.88 86 GLY A C 1
ATOM 696 O O . GLY A 1 86 ? -11.195 18.346 -2.878 1.00 57.88 86 GLY A O 1
ATOM 697 N N . SER A 1 87 ? -9.167 17.921 -2.011 1.00 64.06 87 SER A N 1
ATOM 698 C CA . SER A 1 87 ? -9.498 16.555 -1.574 1.00 64.06 87 SER A CA 1
ATOM 699 C C . SER A 1 87 ? -10.114 16.585 -0.179 1.00 64.06 87 SER A C 1
ATOM 701 O O . SER A 1 87 ? -9.650 17.328 0.687 1.00 64.06 87 SER A O 1
ATOM 703 N N . SER A 1 88 ? -11.119 15.747 0.067 1.00 81.19 88 SER A N 1
ATOM 704 C CA . SER A 1 88 ? -11.530 15.392 1.425 1.00 81.19 88 SER A CA 1
ATOM 705 C C . SER A 1 88 ? -10.339 14.778 2.176 1.00 81.19 88 SER A C 1
ATOM 707 O O . SER A 1 88 ? -9.512 14.067 1.591 1.00 81.19 88 SER A O 1
ATOM 709 N N . VAL A 1 89 ? -10.198 15.139 3.455 1.00 86.38 89 VAL A N 1
ATOM 710 C CA . VAL A 1 89 ? -9.036 14.815 4.297 1.00 86.38 89 VAL A CA 1
ATOM 711 C C . VAL A 1 89 ? -9.507 14.044 5.520 1.00 86.38 89 VAL A C 1
ATOM 713 O O . VAL A 1 89 ? -10.362 14.528 6.265 1.00 86.38 89 VAL A O 1
ATOM 716 N N . LEU A 1 90 ? -8.895 12.888 5.772 1.00 87.19 90 LEU A N 1
ATOM 717 C CA . LEU A 1 90 ? -9.078 12.128 7.003 1.00 87.19 90 LEU A CA 1
ATOM 718 C C . LEU A 1 90 ? -8.007 12.501 8.021 1.00 87.19 90 LEU A C 1
ATOM 720 O O . LEU A 1 90 ? -6.827 12.615 7.699 1.00 87.19 90 LEU A O 1
ATOM 724 N N . GLN A 1 91 ? -8.425 12.664 9.273 1.00 86.12 91 GLN A N 1
ATOM 725 C CA . GLN A 1 91 ? -7.516 12.864 10.398 1.00 86.12 91 GLN A CA 1
ATOM 726 C C . GLN A 1 91 ? -7.161 11.501 10.993 1.00 86.12 91 GLN A C 1
ATOM 728 O O . GLN A 1 91 ? -7.965 10.906 11.713 1.00 86.12 91 GLN A O 1
ATOM 733 N N . LEU A 1 92 ? -5.970 10.997 10.670 1.00 84.19 92 LEU A N 1
ATOM 734 C CA . LEU A 1 92 ? -5.434 9.765 11.242 1.00 84.19 92 LEU A CA 1
ATOM 735 C C . LEU A 1 92 ? -4.507 10.080 12.425 1.00 84.19 92 LEU A C 1
ATOM 737 O O . LEU A 1 92 ? -4.045 11.205 12.604 1.00 84.19 92 LEU A O 1
ATOM 741 N N . ALA A 1 93 ? -4.193 9.068 13.238 1.00 77.69 93 ALA A N 1
ATOM 742 C CA . ALA A 1 93 ? -3.328 9.229 14.414 1.00 77.69 93 ALA A CA 1
ATOM 743 C C . ALA A 1 93 ? -1.902 9.714 14.072 1.00 77.69 93 ALA A C 1
ATOM 745 O O . ALA A 1 93 ? -1.221 10.291 14.915 1.00 77.69 93 ALA A O 1
ATOM 746 N N . ASN A 1 94 ? -1.451 9.478 12.838 1.00 73.75 94 ASN A N 1
ATOM 747 C CA . ASN A 1 94 ? -0.157 9.900 12.302 1.00 73.75 94 ASN A CA 1
ATOM 748 C C . ASN A 1 94 ? -0.225 11.198 11.473 1.00 73.75 94 ASN A C 1
ATOM 750 O O . ASN A 1 94 ? 0.791 11.578 10.894 1.00 73.75 94 ASN A O 1
ATOM 754 N N . GLY A 1 95 ? -1.379 11.870 11.434 1.00 81.12 95 GLY A N 1
ATOM 755 C CA . GLY A 1 95 ? -1.580 13.131 10.726 1.00 81.12 95 GLY A CA 1
ATOM 756 C C . GLY A 1 95 ? -2.716 13.090 9.697 1.00 81.12 95 GLY A C 1
ATOM 757 O O . GLY A 1 95 ? -3.387 12.068 9.533 1.00 81.12 95 GLY A O 1
ATOM 758 N N . PRO A 1 96 ? -2.957 14.220 9.015 1.00 84.00 96 PRO A N 1
ATOM 759 C CA . PRO A 1 96 ? -3.936 14.306 7.942 1.00 84.00 96 PRO A CA 1
ATOM 760 C C . PRO A 1 96 ? -3.483 13.510 6.714 1.00 84.00 96 PRO A C 1
ATOM 762 O O . PRO A 1 96 ? -2.318 13.576 6.327 1.00 84.00 96 PRO A O 1
ATOM 765 N N . VAL A 1 97 ? -4.415 12.801 6.081 1.00 84.06 97 VAL A N 1
ATOM 766 C CA . VAL A 1 97 ? -4.187 12.048 4.838 1.00 84.06 97 VAL A CA 1
ATOM 767 C C . VAL A 1 97 ? -5.346 12.300 3.875 1.00 84.06 97 VAL A C 1
ATOM 769 O O . VAL A 1 97 ? -6.504 12.375 4.297 1.00 84.06 97 VAL A O 1
ATOM 772 N N . ALA A 1 98 ? -5.048 12.456 2.584 1.00 86.06 98 ALA A N 1
ATOM 773 C CA . ALA A 1 98 ? -6.075 12.615 1.559 1.00 86.06 98 ALA A CA 1
ATOM 774 C C . ALA A 1 98 ? -6.869 11.313 1.377 1.00 86.06 98 ALA A C 1
ATOM 776 O O . ALA A 1 98 ? -6.292 10.230 1.297 1.00 86.06 98 ALA A O 1
ATOM 777 N N . GLU A 1 99 ? -8.191 11.404 1.238 1.00 88.44 99 GLU A N 1
ATOM 778 C CA . GLU A 1 99 ? -9.027 10.219 0.995 1.00 88.44 99 GLU A CA 1
ATOM 779 C C . GLU A 1 99 ? -8.646 9.474 -0.287 1.00 88.44 99 GLU A C 1
ATOM 781 O O . GLU A 1 99 ? -8.658 8.246 -0.311 1.00 88.44 99 GLU A O 1
ATOM 786 N N . SER A 1 100 ? -8.221 10.201 -1.323 1.00 85.00 100 SER A N 1
ATOM 787 C CA . SER A 1 100 ? -7.738 9.624 -2.581 1.00 85.00 100 SER A CA 1
ATOM 788 C C . SER A 1 100 ? -6.466 8.784 -2.437 1.00 85.00 100 SER A C 1
ATOM 790 O O . SER A 1 100 ? -6.160 8.000 -3.325 1.00 85.00 100 SER A O 1
ATOM 792 N N . GLU A 1 101 ? -5.699 8.966 -1.360 1.00 82.44 101 GLU A N 1
ATOM 793 C CA . GLU A 1 101 ? -4.521 8.140 -1.061 1.00 82.44 101 GLU A CA 1
ATOM 794 C C . GLU A 1 101 ? -4.881 6.880 -0.263 1.00 82.44 101 GLU A C 1
ATOM 796 O O . GLU A 1 101 ? -4.076 5.955 -0.158 1.00 82.44 101 GLU A O 1
ATOM 801 N N . ILE A 1 102 ? -6.086 6.850 0.312 1.00 86.31 102 ILE A N 1
ATOM 802 C CA . ILE A 1 102 ? -6.582 5.772 1.168 1.00 86.31 102 ILE A CA 1
ATOM 803 C C . ILE A 1 102 ? -7.483 4.824 0.378 1.00 86.31 102 ILE A C 1
ATOM 805 O O . ILE A 1 102 ? -7.359 3.608 0.529 1.00 86.31 102 ILE A O 1
ATOM 809 N N . LEU A 1 103 ? -8.383 5.350 -0.452 1.00 90.00 103 LEU A N 1
ATOM 810 C CA . LEU A 1 103 ? -9.235 4.532 -1.313 1.00 90.00 103 LEU A CA 1
ATOM 811 C C . LEU A 1 103 ? -8.391 3.723 -2.304 1.00 90.00 103 LEU A C 1
ATOM 813 O O . LEU A 1 103 ? -7.351 4.181 -2.771 1.00 90.00 103 LEU A O 1
ATOM 817 N N . ASP A 1 104 ? -8.824 2.492 -2.574 1.00 87.69 104 ASP A N 1
ATOM 818 C CA . ASP A 1 104 ? -8.134 1.512 -3.424 1.00 87.69 104 ASP A CA 1
ATOM 819 C C . ASP A 1 104 ? -6.714 1.134 -2.955 1.00 87.69 104 ASP A C 1
ATOM 821 O O . ASP A 1 104 ? -5.964 0.451 -3.660 1.00 87.69 104 ASP A O 1
ATOM 825 N N . SER A 1 105 ? -6.344 1.515 -1.728 1.00 86.94 105 SER A N 1
ATOM 826 C CA . SER A 1 105 ? -5.078 1.122 -1.118 1.00 86.94 105 SER A CA 1
ATOM 827 C C . SER A 1 105 ? -5.167 -0.243 -0.427 1.00 86.94 105 SER A C 1
ATOM 829 O O . SER A 1 105 ? -6.232 -0.711 -0.005 1.00 86.94 105 SER A O 1
ATOM 831 N N . LEU A 1 106 ? -4.008 -0.892 -0.297 1.00 86.88 106 LEU A N 1
ATOM 832 C CA . LEU A 1 106 ? -3.824 -2.107 0.491 1.00 86.88 106 LEU A CA 1
ATOM 833 C C . LEU A 1 106 ? -3.248 -1.732 1.860 1.00 86.88 106 LEU A C 1
ATOM 835 O O . LEU A 1 106 ? -2.149 -1.184 1.939 1.00 86.88 106 LEU A O 1
ATOM 839 N N . VAL A 1 107 ? -3.941 -2.093 2.937 1.00 86.12 107 VAL A N 1
ATOM 840 C CA . VAL A 1 107 ? -3.492 -1.843 4.313 1.00 86.12 107 VAL A CA 1
ATOM 841 C C . VAL A 1 107 ? -3.168 -3.133 5.046 1.00 86.12 107 VAL A C 1
ATOM 843 O O . VAL A 1 107 ? -3.853 -4.143 4.891 1.00 86.12 107 VAL A O 1
ATOM 846 N N . PHE A 1 108 ? -2.121 -3.095 5.868 1.00 83.69 108 PHE A N 1
ATOM 847 C CA . PHE A 1 108 ? -1.761 -4.168 6.791 1.00 83.69 108 PHE A CA 1
ATOM 848 C C . PHE A 1 108 ? -2.298 -3.856 8.186 1.00 83.69 108 PHE A C 1
ATOM 850 O O . PHE A 1 108 ? -2.134 -2.741 8.676 1.00 83.69 108 PHE A O 1
ATOM 857 N N . THR A 1 109 ? -2.904 -4.839 8.849 1.00 85.50 109 THR A N 1
ATOM 858 C CA . THR A 1 109 ? -3.431 -4.695 10.210 1.00 85.50 109 THR A CA 1
ATOM 859 C C . THR A 1 109 ? -2.604 -5.514 11.208 1.00 85.50 109 THR A C 1
ATOM 861 O O . THR A 1 109 ? -2.816 -6.728 11.330 1.00 85.50 109 THR A O 1
ATOM 864 N N . PRO A 1 110 ? -1.692 -4.882 11.980 1.00 80.31 110 PRO A N 1
ATOM 865 C CA . PRO A 1 110 ? -0.760 -5.594 12.861 1.00 80.31 110 PRO A CA 1
ATOM 866 C C . PRO A 1 110 ? -1.433 -6.489 13.909 1.00 80.31 110 PRO A C 1
ATOM 868 O O . PRO A 1 110 ? -0.923 -7.567 14.223 1.00 80.31 110 PRO A O 1
ATOM 871 N N . HIS A 1 111 ? -2.608 -6.083 14.404 1.00 81.00 111 HIS A N 1
ATOM 872 C CA . HIS A 1 111 ? -3.348 -6.797 15.449 1.00 81.00 111 HIS A CA 1
ATOM 873 C C . HIS A 1 111 ? -3.783 -8.216 15.035 1.00 81.00 111 HIS A C 1
ATOM 875 O O . HIS A 1 111 ? -3.951 -9.079 15.891 1.00 81.00 111 HIS A O 1
ATOM 881 N N . ASN A 1 112 ? -3.945 -8.487 13.734 1.00 85.38 112 ASN A N 1
ATOM 882 C CA . ASN A 1 112 ? -4.337 -9.808 13.225 1.00 85.38 112 ASN A CA 1
ATOM 883 C C . ASN A 1 112 ? -3.425 -10.346 12.100 1.00 85.38 112 ASN A C 1
ATOM 885 O O . ASN A 1 112 ? -3.632 -11.469 11.640 1.00 85.38 112 ASN A O 1
ATOM 889 N N . GLY A 1 113 ? -2.428 -9.570 11.656 1.00 82.12 113 GLY A N 1
ATOM 890 C CA . GLY A 1 113 ? -1.453 -9.969 10.636 1.00 82.12 113 GLY A CA 1
ATOM 891 C C . GLY A 1 113 ? -2.027 -10.133 9.223 1.00 82.12 113 GLY A C 1
ATOM 892 O O . GLY A 1 113 ? -1.485 -10.909 8.427 1.00 82.12 113 GLY A O 1
ATOM 893 N N . ARG A 1 114 ? -3.143 -9.463 8.911 1.00 85.75 114 ARG A N 1
ATOM 894 C CA . ARG A 1 114 ? -3.843 -9.568 7.620 1.00 85.75 114 ARG A CA 1
ATOM 895 C C . ARG A 1 114 ? -3.729 -8.290 6.798 1.00 85.75 114 ARG A C 1
ATOM 897 O O . ARG A 1 114 ? -3.430 -7.222 7.321 1.00 85.75 114 ARG A O 1
ATOM 904 N N . PHE A 1 115 ? -3.981 -8.440 5.503 1.00 87.19 115 PHE A N 1
ATOM 905 C CA . PHE A 1 115 ? -4.120 -7.331 4.572 1.00 87.19 115 PHE A CA 1
ATOM 906 C C . PHE A 1 115 ? -5.584 -7.140 4.191 1.00 87.19 115 PHE A C 1
ATOM 908 O O . PHE A 1 115 ? -6.320 -8.121 4.056 1.00 87.19 115 PHE A O 1
ATOM 915 N N . PHE A 1 116 ? -5.973 -5.889 3.979 1.00 91.06 116 PHE A N 1
ATOM 916 C CA . PHE A 1 116 ? -7.302 -5.502 3.525 1.00 91.06 116 PHE A CA 1
ATOM 917 C C . PHE A 1 116 ? -7.186 -4.451 2.429 1.00 91.06 116 PHE A C 1
ATOM 919 O O . PHE A 1 116 ? -6.306 -3.596 2.482 1.00 91.06 116 PHE A O 1
ATOM 926 N N . PHE A 1 117 ? -8.083 -4.514 1.451 1.00 93.31 117 PHE A N 1
ATOM 927 C CA . PHE A 1 117 ? -8.278 -3.421 0.509 1.00 93.31 117 PHE A CA 1
ATOM 928 C C . PHE A 1 117 ? -9.300 -2.456 1.086 1.00 93.31 117 PHE A C 1
ATOM 930 O O . PHE A 1 117 ? -10.344 -2.890 1.584 1.00 93.31 117 PHE A O 1
ATOM 937 N N . ILE A 1 118 ? -9.002 -1.165 1.022 1.00 93.25 118 ILE A N 1
ATOM 938 C CA . ILE A 1 118 ? -9.965 -0.141 1.406 1.00 93.25 118 ILE A CA 1
ATOM 939 C C . ILE A 1 118 ? -10.852 0.143 0.201 1.00 93.25 118 ILE A C 1
ATOM 941 O O . ILE A 1 118 ? -10.416 0.752 -0.770 1.00 93.25 118 ILE A O 1
ATOM 945 N N . SER A 1 119 ? -12.099 -0.316 0.276 1.00 94.69 119 SER A N 1
ATOM 946 C CA . SER A 1 119 ? -13.093 -0.115 -0.781 1.00 94.69 119 SER A CA 1
ATOM 947 C C . SER A 1 119 ? -13.960 1.125 -0.582 1.00 94.69 119 SER A C 1
ATOM 949 O O . SER A 1 119 ? -14.567 1.586 -1.539 1.00 94.69 119 SER A O 1
ATOM 951 N N . ASP A 1 120 ? -14.101 1.608 0.656 1.00 93.62 120 ASP A N 1
ATOM 952 C CA . ASP A 1 120 ? -14.992 2.723 0.984 1.00 93.62 120 ASP A CA 1
ATOM 953 C C . ASP A 1 120 ? -14.621 3.374 2.328 1.00 93.62 120 ASP A C 1
ATOM 955 O O . ASP A 1 120 ? -13.940 2.763 3.160 1.00 93.62 120 ASP A O 1
ATOM 959 N N . ILE A 1 121 ? -15.104 4.600 2.551 1.00 91.31 121 ILE A N 1
ATOM 960 C CA . ILE A 1 121 ? -14.917 5.392 3.770 1.00 91.31 121 ILE A CA 1
ATOM 961 C C . ILE A 1 121 ? -16.284 5.719 4.380 1.00 91.31 121 ILE A C 1
ATOM 963 O O . ILE A 1 121 ? -17.109 6.432 3.817 1.00 91.31 121 ILE A O 1
ATOM 967 N N . LEU A 1 122 ? -16.513 5.241 5.604 1.00 92.06 122 LEU A N 1
ATOM 968 C CA . LEU A 1 122 ? -17.737 5.523 6.353 1.00 92.06 122 LEU A CA 1
ATOM 969 C C . LE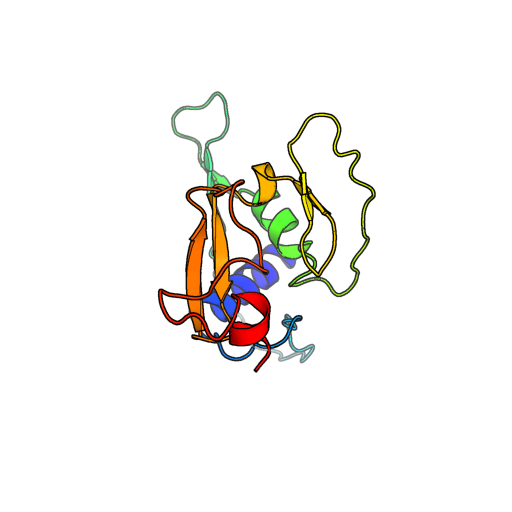U A 1 122 ? -17.604 6.848 7.118 1.00 92.06 122 LEU A C 1
ATOM 971 O O . LEU A 1 122 ? -17.247 6.845 8.295 1.00 92.06 122 LEU A O 1
ATOM 975 N N . HIS A 1 123 ? -17.914 7.981 6.482 1.00 89.38 123 HIS A N 1
ATOM 976 C CA . HIS A 1 123 ? -17.770 9.323 7.086 1.00 89.38 123 HIS A CA 1
ATOM 977 C C . HIS A 1 123 ? -18.571 9.538 8.383 1.00 89.38 123 HIS A C 1
ATOM 979 O O . HIS A 1 123 ? -18.267 10.427 9.175 1.00 89.38 123 HIS A O 1
ATOM 985 N N . GLN A 1 124 ? -19.604 8.729 8.611 1.00 90.12 124 GLN A N 1
ATOM 986 C CA . GLN A 1 124 ? -20.421 8.734 9.822 1.00 90.12 124 GLN A CA 1
ATOM 987 C C . GLN A 1 124 ? -19.780 7.990 11.007 1.00 90.12 124 GLN A C 1
ATOM 989 O O . GLN A 1 124 ? -20.352 7.989 12.096 1.00 90.12 124 GLN A O 1
ATOM 994 N N . MET A 1 125 ? -18.627 7.342 10.811 1.00 90.25 125 MET A N 1
ATOM 995 C CA . MET A 1 125 ? -17.914 6.585 11.839 1.00 90.25 125 MET A CA 1
ATOM 996 C C . MET A 1 125 ? -16.501 7.130 12.052 1.00 90.25 125 MET A C 1
ATOM 998 O O . MET A 1 125 ? -15.855 7.654 11.151 1.00 90.25 125 MET A O 1
ATOM 1002 N N . ASN A 1 126 ? -16.005 6.985 13.276 1.00 90.38 126 ASN A N 1
ATOM 1003 C CA . ASN A 1 126 ? -14.630 7.309 13.649 1.00 90.38 126 ASN A CA 1
ATOM 1004 C C . ASN A 1 126 ? -14.147 6.359 14.759 1.00 90.38 126 ASN A C 1
ATOM 1006 O O . ASN A 1 126 ? -14.899 5.499 15.221 1.00 90.38 126 ASN A O 1
ATOM 1010 N N . GLY A 1 127 ? -12.905 6.530 15.221 1.00 87.56 127 GLY A N 1
ATOM 1011 C CA . GLY A 1 127 ? -12.323 5.684 16.273 1.00 87.56 127 GLY A CA 1
ATOM 1012 C C . GLY A 1 127 ? -13.117 5.648 17.589 1.00 87.56 127 GLY A C 1
ATOM 1013 O O . GLY A 1 127 ? -13.020 4.670 18.322 1.00 87.56 127 GLY A O 1
ATOM 1014 N N . TYR A 1 128 ? -13.946 6.657 17.870 1.00 89.81 128 TYR A N 1
ATOM 1015 C CA . TYR A 1 128 ? -14.788 6.736 19.070 1.00 89.81 128 TYR A CA 1
ATOM 1016 C C . TYR A 1 128 ? -16.183 6.122 18.888 1.00 89.81 128 TYR A C 1
ATOM 1018 O O . TYR A 1 128 ? -16.981 6.111 19.824 1.00 89.81 128 TYR A O 1
ATOM 1026 N N . SER A 1 129 ? -16.497 5.600 17.700 1.00 90.69 129 SER A N 1
ATOM 1027 C CA . SER A 1 129 ? -17.733 4.84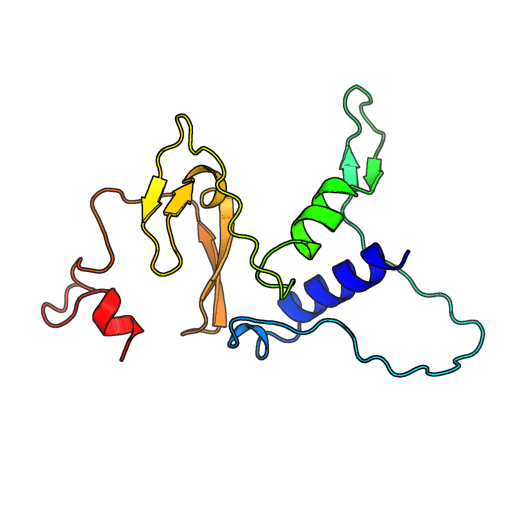6 17.470 1.00 90.69 129 SER A CA 1
ATOM 1028 C C . SER A 1 129 ? -17.711 3.522 18.244 1.00 90.69 129 SER A C 1
ATOM 1030 O O . SER A 1 129 ? -16.646 2.966 18.511 1.00 90.69 129 SER A O 1
ATOM 1032 N N . THR A 1 130 ? -18.882 3.008 18.621 1.00 90.88 130 THR A N 1
ATOM 1033 C CA . THR A 1 130 ? -19.008 1.770 19.407 1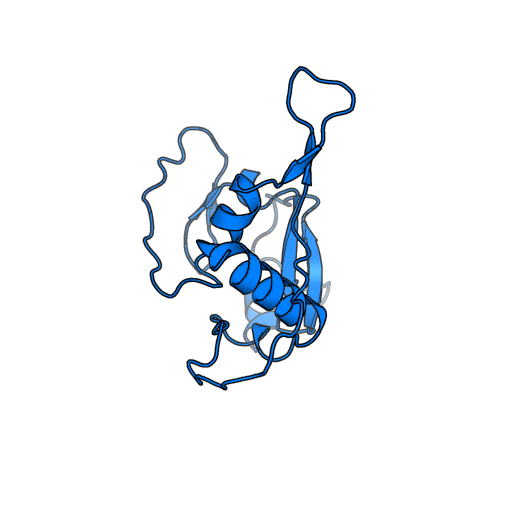.00 90.88 130 THR A CA 1
ATOM 1034 C C . THR A 1 130 ? -18.437 0.569 18.657 1.00 90.88 130 THR A C 1
ATOM 1036 O O . THR A 1 130 ? -18.817 0.320 17.511 1.00 90.88 130 THR A O 1
ATOM 1039 N N . PHE A 1 131 ? -17.541 -0.179 19.306 1.00 84.19 131 PHE A N 1
ATOM 1040 C CA . PHE A 1 131 ? -16.955 -1.392 18.752 1.00 84.19 131 PHE A CA 1
ATOM 1041 C C . PHE A 1 131 ? -17.894 -2.572 18.982 1.00 84.19 131 PHE A C 1
ATOM 1043 O O . PHE A 1 131 ? -18.028 -3.049 20.112 1.00 84.19 131 PHE A O 1
ATOM 1050 N N . ASN A 1 132 ? -18.492 -3.068 17.893 1.00 76.69 132 ASN A N 1
ATOM 1051 C CA . ASN A 1 132 ? -19.466 -4.162 17.922 1.00 76.69 132 ASN A CA 1
ATOM 1052 C C . ASN A 1 132 ? -20.715 -3.797 18.769 1.00 76.69 132 ASN A C 1
ATOM 1054 O O . ASN A 1 132 ? -20.742 -2.784 19.467 1.00 76.69 132 ASN A O 1
ATOM 1058 N N . ASP A 1 133 ? -21.774 -4.610 18.758 1.00 67.25 133 ASP A N 1
ATOM 1059 C CA . ASP A 1 133 ? -22.974 -4.340 19.586 1.00 67.25 133 ASP A CA 1
ATOM 1060 C C . ASP A 1 133 ? -22.696 -4.419 21.109 1.00 67.25 133 ASP A C 1
ATOM 1062 O O . ASP A 1 133 ? -23.567 -4.162 21.950 1.00 67.25 133 ASP A O 1
ATOM 1066 N N . SER A 1 134 ? -21.462 -4.757 21.498 1.00 60.62 134 SER A N 1
ATOM 1067 C CA . SER A 1 134 ? -20.966 -4.636 22.863 1.00 60.62 134 SER A CA 1
ATOM 1068 C C . SER A 1 134 ? -20.776 -3.166 23.241 1.00 60.62 134 SER A C 1
ATOM 1070 O O . SER A 1 134 ? -19.761 -2.552 22.935 1.00 60.62 134 SER A O 1
ATOM 1072 N N . LYS A 1 135 ? -21.730 -2.618 24.000 1.00 65.25 135 LYS A N 1
ATOM 1073 C CA . LYS A 1 135 ? -21.755 -1.230 24.513 1.00 65.25 135 LYS A CA 1
ATOM 1074 C C . LYS A 1 135 ? -20.576 -0.809 25.418 1.00 65.25 135 LYS A C 1
ATOM 1076 O O . LYS A 1 135 ? -20.662 0.236 26.054 1.00 65.25 135 LYS A O 1
ATOM 1081 N N . ALA A 1 136 ? -19.530 -1.619 25.553 1.00 73.88 136 ALA A N 1
ATOM 1082 C CA . ALA A 1 136 ? -18.491 -1.425 26.560 1.00 73.88 136 ALA A CA 1
ATOM 1083 C C . ALA A 1 136 ? -17.238 -0.699 26.048 1.00 73.88 136 ALA A C 1
ATOM 1085 O O . ALA A 1 136 ? -16.558 -0.092 26.866 1.00 73.88 136 ALA A O 1
ATOM 1086 N N . LEU A 1 137 ? -16.928 -0.758 24.746 1.00 85.88 137 LEU A N 1
ATOM 1087 C CA . LEU A 1 137 ? -15.697 -0.191 24.177 1.00 85.88 137 LEU A CA 1
ATOM 1088 C C . LEU A 1 137 ? -15.969 0.507 22.840 1.00 85.88 137 LEU A C 1
ATOM 1090 O O . LEU A 1 137 ? -16.860 0.104 22.087 1.00 85.88 137 LEU A O 1
ATOM 1094 N N . ASN A 1 138 ? -15.180 1.531 22.524 1.00 89.94 138 ASN A N 1
ATOM 1095 C CA . ASN A 1 138 ? -15.077 2.072 21.164 1.00 89.94 138 ASN A CA 1
ATOM 1096 C C . ASN A 1 138 ? -13.932 1.415 20.364 1.00 89.94 138 ASN A C 1
ATOM 1098 O O . ASN A 1 138 ? -13.129 0.659 20.914 1.00 89.94 138 ASN A O 1
ATOM 1102 N N . TYR A 1 139 ? -13.870 1.664 19.048 1.00 89.44 139 TYR A N 1
ATOM 1103 C CA . TYR A 1 139 ? -12.843 1.074 18.170 1.00 89.44 139 TYR A CA 1
ATOM 1104 C C . TYR A 1 139 ? -11.415 1.405 18.633 1.00 89.44 139 TYR A C 1
ATOM 1106 O O . TYR A 1 139 ? -10.550 0.531 18.605 1.00 89.44 139 TYR A O 1
ATOM 1114 N N . ALA A 1 140 ? -11.163 2.642 19.067 1.00 87.69 140 ALA A N 1
ATOM 1115 C CA . ALA A 1 140 ? -9.847 3.067 19.534 1.00 87.69 140 ALA A CA 1
ATOM 1116 C C . ALA A 1 140 ? -9.432 2.309 20.803 1.00 87.69 140 ALA A C 1
ATOM 1118 O O . ALA A 1 140 ? -8.342 1.751 20.851 1.00 87.69 140 ALA A O 1
ATOM 1119 N N . GLU A 1 141 ? -10.312 2.223 21.799 1.00 88.75 141 GLU A N 1
ATOM 1120 C CA . GLU A 1 141 ? -10.065 1.481 23.040 1.00 88.75 141 GLU A CA 1
ATOM 1121 C C . GLU A 1 141 ? -9.854 -0.012 22.793 1.00 88.75 141 GLU A C 1
ATOM 1123 O O . GLU A 1 141 ? -8.989 -0.618 23.419 1.00 88.75 141 GLU A O 1
ATOM 1128 N N . TYR A 1 142 ? -10.617 -0.615 21.881 1.00 86.94 142 TYR A N 1
ATOM 1129 C CA . TYR A 1 142 ? -10.487 -2.038 21.581 1.00 86.94 142 TYR A CA 1
ATOM 1130 C C . TYR A 1 142 ? -9.126 -2.390 20.968 1.00 86.94 142 TYR A C 1
ATOM 1132 O O . TYR A 1 142 ? -8.573 -3.435 21.286 1.00 86.94 142 TYR A O 1
ATOM 1140 N N . PHE A 1 143 ? -8.585 -1.537 20.092 1.00 82.44 143 PHE A N 1
ATOM 1141 C CA . PHE A 1 143 ? -7.305 -1.797 19.422 1.00 82.44 143 PHE A CA 1
ATOM 1142 C C . PHE A 1 143 ? -6.076 -1.243 20.162 1.00 82.44 143 PHE A C 1
ATOM 1144 O O . PHE A 1 143 ? -4.953 -1.520 19.741 1.00 82.44 143 PHE A O 1
ATOM 1151 N N . LEU A 1 144 ? -6.273 -0.462 21.230 1.00 78.88 144 LEU A N 1
ATOM 1152 C CA . LEU A 1 144 ? -5.203 0.019 22.113 1.00 78.88 144 LEU A CA 1
ATOM 1153 C C . LEU A 1 144 ? -4.939 -0.905 23.315 1.00 78.88 144 LEU A C 1
ATOM 1155 O O . LEU A 1 144 ? -3.842 -0.846 23.870 1.00 78.88 144 LEU A O 1
ATOM 1159 N N . ASN A 1 145 ? -5.927 -1.711 23.720 1.00 58.78 145 ASN A N 1
ATOM 1160 C CA . ASN A 1 145 ? -5.818 -2.707 24.796 1.00 58.78 145 ASN A CA 1
ATOM 1161 C C . ASN A 1 145 ? -5.362 -4.074 24.269 1.00 58.78 145 ASN A C 1
ATOM 1163 O O . ASN A 1 145 ? -4.704 -4.797 25.049 1.00 58.78 145 ASN A O 1
#

InterPro domains:
  IPR003100 PAZ domain [PS50821] (88-145)

Sequence (145 aa):
RMEGGRFQEMCLKLMLDRSELRDNYVQLGKHDSCQLSSSTYYLMLPLKQVEDTDDRLTVDWGTVRNCLSSPTFNQERNILDQSLNGSSVLQLANGPVAESEILDSLVFTPHNGRFFFISDILHQMNGYSTFNDSKALNYAEYFLN

pLDDT: mean 76.35, std 14.59, range [42.16, 94.69]

Radius of gyration: 19.46 Å; chains: 1; bounding box: 55×38×54 Å

Organism: NCBI:txid210225

Secondary structure (DSSP, 8-state):
-HHHHHHHHHHHHHHH-TTGGGSS-------------SPPPP----EEEPTT-TT-EEE-HHHHHHHHTSTTT-S----------SS-EEEETTEEEEHHHHTT-EEEETTTTEEEE-----TT--TTSBSSS-TT-BHHHHHH-

Foldseek 3Di:
DVLQVQLQQVVCCVVPPLVQVLDLEDETDDPDDDDDPDDDDDGDADWDDDPPDPDDIDGPVVVSVVVCPPVRYDVDPPPPVPPPPPFDWDQDPVGIDGVVVQAQDWDADSVVSDIDHHHDDDPVDDQQCCDPVPNPDGNVRVSVD